Protein AF-A0A8J2P021-F1 (afdb_monomer_lite)

Structure (mmCIF, N/CA/C/O backbone):
data_AF-A0A8J2P021-F1
#
_entry.id   AF-A0A8J2P021-F1
#
loop_
_atom_site.group_PDB
_atom_site.id
_atom_site.type_symbol
_atom_site.label_atom_id
_atom_site.label_alt_id
_atom_site.label_comp_id
_atom_site.label_asym_id
_atom_site.label_entity_id
_atom_site.label_seq_id
_atom_site.pdbx_PDB_ins_code
_atom_site.Cartn_x
_atom_site.Cartn_y
_atom_site.Cartn_z
_atom_site.occupancy
_atom_site.B_iso_or_equiv
_atom_site.auth_seq_id
_atom_site.auth_comp_id
_atom_site.auth_asym_id
_atom_site.auth_atom_id
_atom_site.pdbx_PDB_model_num
ATOM 1 N N . ASN A 1 1 ? -10.581 1.085 -8.778 1.00 58.44 1 ASN A N 1
ATOM 2 C CA . ASN A 1 1 ? -9.911 1.226 -7.467 1.00 58.44 1 ASN A CA 1
ATOM 3 C C . ASN A 1 1 ? -9.580 -0.164 -6.903 1.00 58.44 1 ASN A C 1
ATOM 5 O O . ASN A 1 1 ? -10.237 -0.626 -5.980 1.00 58.44 1 ASN A O 1
ATOM 9 N N . PHE A 1 2 ? -8.660 -0.891 -7.553 1.00 61.00 2 PHE A N 1
ATOM 10 C CA . PHE A 1 2 ? -8.416 -2.325 -7.296 1.00 61.00 2 PHE A CA 1
ATOM 11 C C . PHE A 1 2 ? -7.225 -2.554 -6.348 1.00 61.00 2 PHE A C 1
ATOM 13 O O . PHE A 1 2 ? -7.294 -3.406 -5.475 1.00 61.00 2 PHE A O 1
ATOM 20 N N . LEU A 1 3 ? -6.190 -1.708 -6.435 1.00 61.19 3 LEU A N 1
ATOM 21 C CA . LEU A 1 3 ? -4.948 -1.831 -5.657 1.00 61.19 3 LEU A CA 1
ATOM 22 C C . LEU A 1 3 ? -5.145 -1.692 -4.142 1.00 61.19 3 LEU A C 1
ATOM 24 O O . LEU A 1 3 ? -4.496 -2.389 -3.377 1.00 61.19 3 LEU A O 1
ATOM 28 N N . ALA A 1 4 ? -6.072 -0.841 -3.697 1.00 63.09 4 ALA A N 1
ATOM 29 C CA . ALA A 1 4 ? -6.363 -0.684 -2.273 1.00 63.09 4 ALA A CA 1
ATOM 30 C C . ALA A 1 4 ? -7.147 -1.864 -1.676 1.00 63.09 4 ALA A C 1
ATOM 32 O O . ALA A 1 4 ? -7.334 -1.900 -0.470 1.00 63.09 4 ALA A O 1
ATOM 33 N N . LYS A 1 5 ? -7.670 -2.799 -2.484 1.00 66.19 5 LYS A N 1
ATOM 34 C CA . LYS A 1 5 ? -8.419 -3.984 -2.022 1.00 66.19 5 LYS A CA 1
ATOM 35 C C . LYS A 1 5 ? -7.568 -5.248 -1.878 1.00 66.19 5 LYS A C 1
ATOM 37 O O . LYS A 1 5 ? -8.103 -6.248 -1.427 1.00 66.19 5 LYS A O 1
ATOM 42 N N . CYS A 1 6 ? -6.295 -5.206 -2.256 1.00 71.44 6 CYS A N 1
ATOM 43 C CA . CYS A 1 6 ? -5.396 -6.345 -2.108 1.00 71.44 6 CYS A CA 1
ATOM 44 C C . CYS A 1 6 ? -5.029 -6.572 -0.631 1.00 71.44 6 CYS A C 1
ATOM 46 O O . CYS A 1 6 ? -4.980 -5.617 0.136 1.00 71.44 6 CYS A O 1
ATOM 48 N N . ASP A 1 7 ? -4.715 -7.809 -0.251 1.00 71.81 7 ASP A N 1
ATOM 49 C CA . ASP A 1 7 ? -4.196 -8.134 1.089 1.00 71.81 7 ASP A CA 1
ATOM 50 C C . ASP A 1 7 ? -2.724 -7.724 1.265 1.00 71.81 7 ASP A C 1
ATOM 52 O O . ASP A 1 7 ? -2.242 -7.523 2.377 1.00 71.81 7 ASP A O 1
ATOM 56 N N . PHE A 1 8 ? -2.000 -7.576 0.152 1.00 72.88 8 PHE A N 1
ATOM 57 C CA . PHE A 1 8 ? -0.604 -7.160 0.115 1.00 72.88 8 PHE A CA 1
ATOM 58 C C . PHE A 1 8 ? -0.318 -6.382 -1.176 1.00 72.88 8 PHE A C 1
ATOM 60 O O . PHE A 1 8 ? -0.809 -6.741 -2.249 1.00 72.88 8 PHE A O 1
ATOM 67 N N . VAL A 1 9 ? 0.477 -5.312 -1.089 1.00 78.88 9 VAL A N 1
ATOM 68 C CA . VAL A 1 9 ? 0.898 -4.493 -2.237 1.00 78.88 9 VAL A CA 1
ATOM 69 C C . VAL A 1 9 ? 2.415 -4.358 -2.239 1.00 78.88 9 VAL A C 1
ATOM 71 O O . VAL A 1 9 ? 3.002 -3.833 -1.298 1.00 78.88 9 VAL A O 1
ATOM 74 N N . ILE A 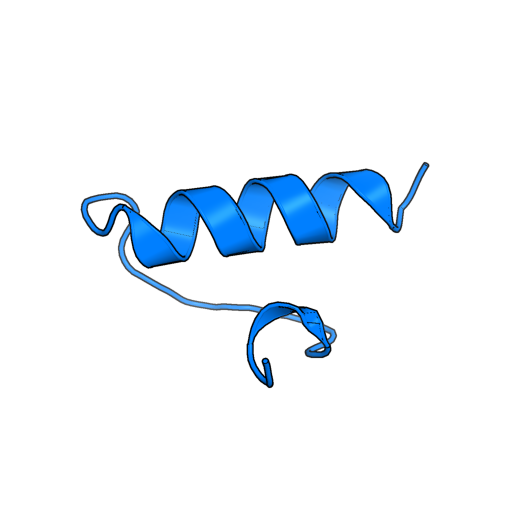1 10 ? 3.042 -4.797 -3.333 1.00 79.94 10 ILE A N 1
ATOM 75 C CA . ILE A 1 10 ? 4.449 -4.523 -3.635 1.00 79.94 10 ILE A CA 1
ATOM 76 C C . ILE A 1 10 ? 4.475 -3.415 -4.663 1.00 79.94 10 ILE A C 1
ATOM 78 O O . ILE A 1 10 ? 4.015 -3.609 -5.791 1.00 79.94 10 ILE A O 1
ATOM 82 N N . CYS A 1 11 ? 5.024 -2.263 -4.302 1.00 82.50 11 CYS A N 1
ATOM 83 C CA . CYS A 1 11 ? 5.232 -1.225 -5.286 1.00 82.50 11 CYS A CA 1
ATOM 84 C C . CYS A 1 11 ? 6.298 -0.209 -4.856 1.00 82.50 11 CYS A C 1
ATOM 86 O O . CYS A 1 11 ? 6.672 -0.122 -3.687 1.00 82.50 11 CYS A O 1
ATOM 88 N N . GLY A 1 12 ? 6.840 0.524 -5.830 1.00 83.62 12 GLY A N 1
ATOM 89 C CA . GLY A 1 12 ? 7.922 1.474 -5.588 1.00 83.62 12 GLY A CA 1
ATOM 90 C C . GLY A 1 12 ? 7.451 2.685 -4.786 1.00 83.62 12 GLY A C 1
ATOM 91 O O . GLY A 1 12 ? 6.539 3.391 -5.212 1.00 83.62 12 GLY A O 1
ATOM 92 N N . ILE A 1 13 ? 8.117 2.970 -3.664 1.00 73.75 13 ILE A N 1
ATOM 93 C CA . ILE A 1 13 ? 7.817 4.114 -2.776 1.00 73.75 13 ILE A CA 1
ATOM 94 C C . ILE A 1 13 ? 7.966 5.467 -3.496 1.00 73.75 13 ILE A C 1
ATOM 96 O O . ILE A 1 13 ? 7.339 6.451 -3.111 1.00 73.75 13 ILE A O 1
ATOM 100 N N . SER A 1 14 ? 8.740 5.517 -4.583 1.00 82.56 14 SER A N 1
ATOM 101 C CA . SER A 1 14 ? 8.854 6.694 -5.451 1.00 82.56 14 SER A CA 1
ATOM 102 C C . SER A 1 14 ? 7.565 7.030 -6.214 1.00 82.56 14 SER A C 1
ATOM 104 O O . SER A 1 14 ? 7.433 8.139 -6.727 1.00 82.56 14 SER A O 1
ATOM 106 N N . SER A 1 15 ? 6.601 6.108 -6.298 1.00 84.62 15 SER A N 1
ATOM 107 C CA . SER A 1 15 ? 5.311 6.354 -6.940 1.00 84.62 15 SER A CA 1
ATOM 108 C C . SER A 1 15 ? 4.315 6.983 -5.965 1.00 84.62 15 SER A C 1
ATOM 110 O O . 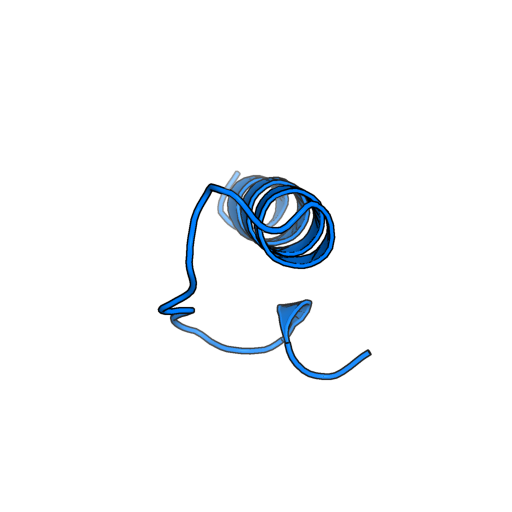SER A 1 15 ? 3.989 6.425 -4.917 1.00 84.62 15 SER A O 1
ATOM 112 N N . ASN A 1 16 ? 3.739 8.123 -6.346 1.00 86.38 16 ASN A N 1
ATOM 113 C CA . ASN A 1 16 ? 2.687 8.773 -5.557 1.00 86.38 16 ASN A CA 1
ATOM 114 C C . ASN A 1 16 ? 1.446 7.881 -5.389 1.00 86.38 16 ASN A C 1
ATOM 116 O O . ASN A 1 16 ? 0.819 7.887 -4.333 1.00 86.38 16 ASN A O 1
ATOM 120 N N . VAL A 1 17 ? 1.122 7.066 -6.397 1.00 84.00 17 VAL A N 1
ATOM 121 C CA . VAL A 1 17 ? -0.013 6.129 -6.342 1.00 84.00 17 VAL A CA 1
ATOM 122 C C . VAL A 1 17 ? 0.222 5.059 -5.274 1.00 84.00 17 VAL A C 1
ATOM 124 O O . VAL A 1 17 ? -0.692 4.709 -4.535 1.00 84.00 17 VAL A O 1
ATOM 127 N N . CYS A 1 18 ? 1.463 4.589 -5.150 1.00 85.25 18 CYS A N 1
ATOM 128 C CA . CYS A 1 18 ? 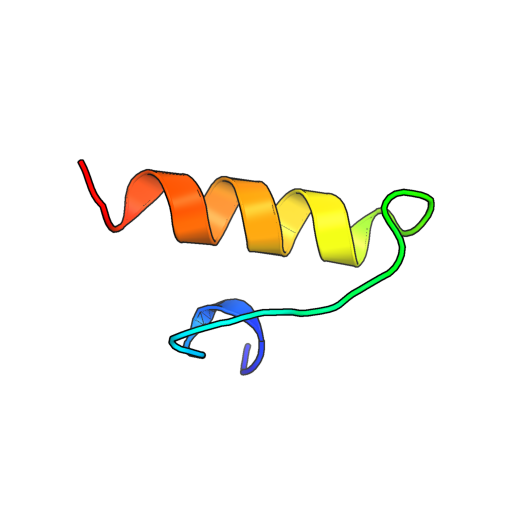1.864 3.631 -4.127 1.00 85.25 18 CYS A CA 1
ATOM 129 C C . CYS A 1 18 ? 1.689 4.153 -2.718 1.00 85.25 18 CYS A C 1
ATOM 131 O O . CYS A 1 18 ? 1.145 3.449 -1.873 1.00 85.25 18 CYS A O 1
ATOM 133 N N . ARG A 1 19 ? 2.107 5.398 -2.482 1.00 85.88 19 ARG A N 1
ATOM 134 C CA . ARG A 1 19 ? 1.927 6.057 -1.189 1.00 85.88 19 ARG A CA 1
ATOM 135 C C . ARG A 1 19 ? 0.457 6.120 -0.787 1.00 85.88 19 ARG A C 1
ATOM 137 O O . ARG A 1 19 ? 0.122 5.700 0.311 1.00 85.88 19 ARG A O 1
ATOM 144 N N . ILE A 1 20 ? -0.416 6.540 -1.703 1.00 87.06 20 ILE A N 1
ATOM 145 C CA . ILE A 1 20 ? -1.862 6.629 -1.446 1.00 87.06 20 ILE A CA 1
ATOM 146 C C . ILE A 1 20 ? -2.449 5.249 -1.120 1.00 87.06 20 ILE A C 1
ATOM 148 O O . ILE A 1 20 ? -3.242 5.111 -0.190 1.00 87.06 20 ILE A O 1
ATOM 152 N N . VAL A 1 21 ? -2.059 4.211 -1.865 1.00 86.94 21 VAL A N 1
ATOM 153 C CA . VAL A 1 21 ? -2.517 2.837 -1.609 1.00 86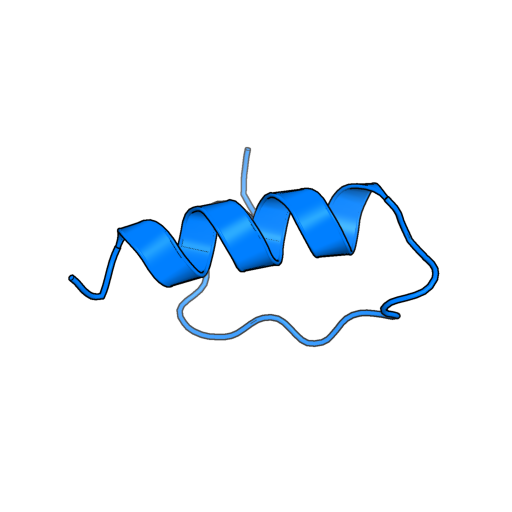.94 21 VAL A CA 1
ATOM 154 C C . VAL A 1 21 ? -2.018 2.336 -0.254 1.00 86.94 21 VAL A C 1
ATOM 156 O O . VAL A 1 21 ? -2.796 1.722 0.469 1.00 86.94 21 VAL A O 1
ATOM 159 N N . LEU A 1 22 ? -0.772 2.635 0.116 1.00 85.50 22 LEU A N 1
ATOM 160 C CA . LEU A 1 22 ? -0.185 2.254 1.402 1.00 85.50 22 LEU A CA 1
ATOM 161 C C . LEU A 1 22 ? -0.890 2.948 2.579 1.00 85.50 22 LEU A C 1
ATOM 163 O O . LEU A 1 22 ? -1.255 2.287 3.546 1.00 85.50 22 LEU A O 1
ATOM 167 N N . GLU A 1 23 ? -1.155 4.252 2.471 1.00 85.00 23 GLU A N 1
ATOM 168 C CA . GLU A 1 23 ? -1.923 5.026 3.460 1.00 85.00 23 GLU A CA 1
ATOM 169 C C . GLU A 1 23 ? -3.369 4.498 3.589 1.00 85.00 23 GLU A C 1
ATOM 171 O O . GLU A 1 23 ? -3.904 4.346 4.689 1.00 85.00 23 GLU A O 1
ATOM 176 N N . THR A 1 24 ? -3.991 4.128 2.466 1.00 85.00 24 THR A N 1
ATOM 177 C CA . THR A 1 24 ? -5.343 3.537 2.444 1.00 85.00 24 THR A CA 1
A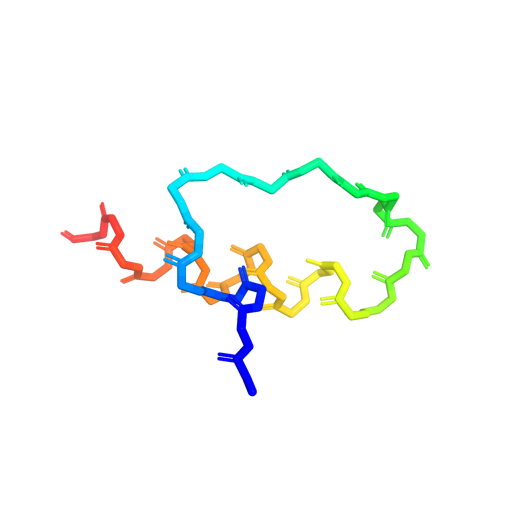TOM 178 C C . THR A 1 24 ? -5.370 2.111 3.008 1.00 85.00 24 THR A C 1
ATOM 180 O O . THR A 1 24 ? -6.364 1.689 3.589 1.00 85.00 24 THR A O 1
ATOM 183 N N . MET A 1 25 ? -4.297 1.341 2.836 1.00 81.44 25 MET A N 1
ATOM 184 C CA . 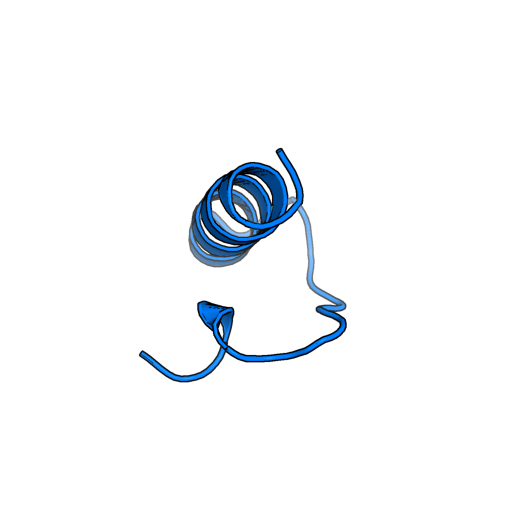MET A 1 25 ? -4.155 0.012 3.436 1.00 81.44 25 MET A CA 1
ATOM 185 C C . MET A 1 25 ? -3.950 0.110 4.946 1.00 81.44 25 MET A C 1
ATOM 187 O O . MET A 1 25 ? -4.599 -0.617 5.691 1.00 81.44 25 MET A O 1
ATOM 191 N N . ALA A 1 26 ? -3.104 1.037 5.405 1.00 77.69 26 ALA A N 1
ATOM 192 C CA . ALA A 1 26 ? -2.811 1.235 6.824 1.00 77.69 26 ALA A CA 1
ATOM 193 C C . ALA A 1 26 ? -4.068 1.566 7.650 1.00 77.69 26 ALA A C 1
ATOM 195 O O . ALA A 1 26 ? -4.208 1.092 8.772 1.00 77.69 26 ALA A O 1
ATOM 196 N N . THR A 1 27 ? -5.017 2.311 7.079 1.00 76.94 27 THR A N 1
ATOM 197 C CA . THR A 1 27 ? -6.295 2.648 7.738 1.00 76.94 27 THR A CA 1
ATOM 198 C C . THR A 1 27 ? -7.275 1.478 7.856 1.00 76.94 27 THR A C 1
ATOM 200 O O . THR A 1 27 ? -8.220 1.565 8.633 1.00 76.94 27 THR A O 1
ATOM 203 N N . ARG A 1 28 ? -7.079 0.371 7.129 1.00 69.94 28 ARG A N 1
ATOM 204 C CA . ARG A 1 28 ? -7.936 -0.825 7.244 1.00 69.94 28 ARG A CA 1
ATOM 205 C C . ARG A 1 28 ? -7.555 -1.775 8.371 1.00 69.94 28 ARG A C 1
ATOM 207 O O . ARG A 1 28 ? -8.362 -2.632 8.709 1.00 69.94 28 ARG A O 1
ATOM 214 N N . PHE A 1 29 ? -6.341 -1.656 8.898 1.00 61.91 29 PHE A N 1
ATOM 215 C CA . PHE A 1 29 ? -5.830 -2.510 9.969 1.00 61.91 29 PHE A CA 1
ATOM 216 C C . PHE A 1 29 ? -5.827 -1.804 11.344 1.00 61.91 29 PHE A C 1
ATOM 218 O O . PHE A 1 29 ? -5.138 -2.271 12.249 1.00 61.91 29 PHE A O 1
ATOM 225 N N . GLN A 1 30 ? -6.561 -0.690 11.499 1.00 53.34 30 GLN A N 1
ATOM 226 C CA . GLN A 1 30 ? -6.870 -0.081 12.806 1.00 53.34 30 GLN A CA 1
ATOM 227 C C . GLN A 1 30 ? -8.096 -0.739 13.437 1.00 53.34 30 GLN A C 1
ATOM 229 O O . GLN A 1 30 ? -8.081 -0.890 14.678 1.00 53.34 30 GLN A O 1
#

InterPro domains:
  IPR027350 Glycosyltransferase family 23 (GT23) domain [PS51659] (1-30)

Organism: NCBI:txid39272

Radius of gyration: 8.68 Å; chains: 1; bounding box: 19×17×20 Å

pLDDT: mean 76.14, std 9.9, range [53.34, 87.06]

Secondary structure (DSSP, 8-state):
--GGGSS-----TT-HHHHHHHHHHHGGG-

Foldseek 3Di:
DVLLVDPDDDDDPVDPVVVVSVVSNVVVVD

Sequence (30 aa):
NFLAKCDFVICGISSNVCRIVLETMATRFQ